Protein AF-A0A8S9JQ83-F1 (afdb_monomer_lite)

Radius of gyration: 19.9 Å; chains: 1; bounding box: 59×35×48 Å

pLDDT: mean 80.7, std 20.59, range [27.75, 98.44]

Organism: Brassica cretica (NCBI:txid69181)

Foldseek 3Di:
DDDDDPDPPDDDWDKDADPVRKIWTDDPVLVDDPDPVSNVVCCVPPIDTDPHLLRVLVCLVVPDQEAEQDDDDPCGQLLNVLVSCVVSVHHYDDDHSVVSNQCLQPVSVCVVCVVVVHDDDDADDDDDPDDDPDPVVCVVVVPGNDDGDDDDDD

InterPro domains:
  IPR011127 D-alanine--D-alanine ligase, N-terminal domain [PF01820] (14-94)
  IPR016185 Pre-ATP-grasp domain superfamily [SSF52440] (8-104)

Secondary structure (DSSP, 8-state):
-------TT----EEEE-TT--EEEE-HHHH--SSHHHHHHHHHHH-EEESSHHHHHHHHHHH-S-B-----STTTTTSHHHHHHHHTT--BSS--HHHHHHHHSHHHHHHHHHHTT-----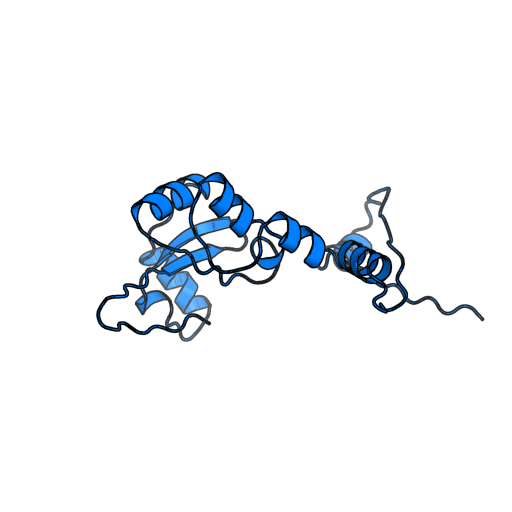------SS--S-HHHHHHHSS-S---------

Structure (mmCIF, N/CA/C/O backbone):
data_AF-A0A8S9JQ83-F1
#
_entry.id   AF-A0A8S9JQ83-F1
#
loop_
_atom_site.group_PDB
_atom_site.id
_atom_site.type_symbol
_atom_site.label_atom_id
_atom_site.label_alt_id
_atom_site.label_comp_id
_atom_site.label_asym_id
_atom_site.label_entity_id
_atom_site.label_seq_id
_atom_site.pdbx_PDB_ins_code
_atom_site.Cartn_x
_atom_site.Cartn_y
_atom_site.Cartn_z
_atom_site.occupancy
_atom_site.B_iso_or_equiv
_atom_site.auth_seq_id
_atom_site.auth_comp_id
_atom_site.auth_asym_id
_atom_site.auth_atom_id
_atom_site.pdbx_PDB_model_num
ATOM 1 N N . MET A 1 1 ? -7.648 9.219 -3.084 1.00 27.75 1 MET A N 1
ATOM 2 C CA . MET A 1 1 ? -9.028 9.763 -3.077 1.00 27.75 1 MET A CA 1
ATOM 3 C C . MET A 1 1 ? -9.977 8.596 -2.838 1.00 27.75 1 MET A C 1
ATOM 5 O O . MET A 1 1 ? -10.047 7.731 -3.697 1.00 27.75 1 MET A O 1
ATOM 9 N N . VAL A 1 2 ? -10.627 8.517 -1.672 1.00 30.83 2 VAL A N 1
ATOM 10 C CA . VAL A 1 2 ? -11.585 7.442 -1.341 1.00 30.83 2 VAL A CA 1
ATOM 11 C C . VAL A 1 2 ? -12.998 7.985 -1.567 1.00 30.83 2 VAL A C 1
ATOM 13 O O . VAL A 1 2 ? -13.371 8.997 -0.976 1.00 30.83 2 VAL A O 1
ATOM 16 N N . LEU A 1 3 ? -13.757 7.370 -2.475 1.00 30.72 3 LEU A N 1
ATOM 17 C CA . LEU A 1 3 ? -15.160 7.706 -2.734 1.00 30.72 3 LEU A CA 1
ATOM 18 C C . LEU A 1 3 ? -16.037 6.998 -1.695 1.00 30.72 3 LEU A C 1
ATOM 20 O O . LEU A 1 3 ? -16.084 5.772 -1.659 1.00 30.72 3 LEU A O 1
ATOM 24 N N . PHE A 1 4 ? -16.744 7.764 -0.863 1.00 42.00 4 PHE A N 1
ATOM 25 C CA . PHE A 1 4 ? -17.732 7.227 0.070 1.00 42.00 4 PHE A CA 1
ATOM 26 C C . PHE A 1 4 ? -19.111 7.198 -0.587 1.00 42.00 4 PHE A C 1
ATOM 28 O O . PHE A 1 4 ? -19.692 8.244 -0.875 1.00 42.00 4 PHE A O 1
ATOM 35 N N . HIS A 1 5 ? -19.665 6.003 -0.774 1.00 44.56 5 HIS A N 1
ATOM 36 C CA . HIS A 1 5 ? -21.094 5.820 -0.993 1.00 44.56 5 HIS A CA 1
ATOM 37 C C . HIS A 1 5 ? -21.599 4.741 -0.035 1.00 44.56 5 HIS A C 1
ATOM 39 O O . HIS A 1 5 ? -21.304 3.563 -0.206 1.00 44.56 5 HIS A O 1
ATOM 45 N N . GLN A 1 6 ? -22.357 5.154 0.982 1.00 49.84 6 GLN A N 1
ATOM 46 C CA . GLN A 1 6 ? -23.189 4.260 1.788 1.00 49.84 6 GLN A CA 1
ATOM 47 C C . GLN A 1 6 ? -24.433 3.925 0.951 1.00 49.84 6 GLN A C 1
ATOM 49 O O . GLN A 1 6 ? -25.499 4.511 1.124 1.00 49.84 6 GLN A O 1
ATOM 54 N N . GLY A 1 7 ? -24.252 3.068 -0.053 1.00 51.66 7 GLY A N 1
ATOM 55 C CA . GLY A 1 7 ? -25.352 2.457 -0.793 1.00 51.66 7 GLY A CA 1
ATOM 56 C C . GLY A 1 7 ? -25.883 1.253 -0.022 1.00 51.66 7 GLY A C 1
ATOM 57 O O . GLY A 1 7 ? -25.137 0.625 0.729 1.00 51.66 7 GLY A O 1
ATOM 58 N N . ASN A 1 8 ? -27.164 0.918 -0.201 1.00 61.06 8 ASN A N 1
ATOM 59 C CA . ASN A 1 8 ? -27.776 -0.256 0.429 1.00 61.06 8 ASN A CA 1
ATOM 60 C C . ASN A 1 8 ? -26.911 -1.511 0.190 1.00 61.06 8 ASN A C 1
ATOM 62 O O . ASN A 1 8 ? -26.860 -2.015 -0.930 1.00 61.06 8 ASN A O 1
ATOM 66 N N . GLY A 1 9 ? -26.245 -1.998 1.244 1.00 76.56 9 GLY A N 1
ATOM 67 C CA . GLY A 1 9 ? -25.466 -3.241 1.239 1.00 76.56 9 GLY A CA 1
ATOM 68 C C . GLY A 1 9 ? -23.937 -3.110 1.220 1.00 76.56 9 GLY A C 1
ATOM 69 O O . GLY A 1 9 ? -23.284 -4.146 1.236 1.00 76.56 9 GLY A O 1
ATOM 70 N N . ILE A 1 10 ? -23.350 -1.903 1.207 1.00 81.06 10 ILE A N 1
ATOM 71 C CA . ILE A 1 10 ? -21.883 -1.726 1.243 1.00 81.06 10 ILE A CA 1
ATOM 72 C C . ILE A 1 10 ? -21.478 -0.823 2.412 1.00 81.06 10 ILE A C 1
ATOM 74 O O . ILE A 1 10 ? -21.834 0.355 2.455 1.00 81.06 10 ILE A O 1
ATOM 78 N N . SER A 1 11 ? -20.685 -1.367 3.337 1.00 86.31 11 SER A N 1
ATOM 79 C CA . SER A 1 11 ? -20.016 -0.613 4.400 1.00 86.31 11 SER A CA 1
ATOM 80 C C . SER A 1 11 ? -18.560 -0.339 4.031 1.00 86.31 11 SER A C 1
ATOM 82 O O . SER A 1 11 ? -17.840 -1.252 3.637 1.00 86.31 11 SER A O 1
ATOM 84 N N . VAL A 1 12 ? -18.111 0.906 4.200 1.00 87.00 12 VAL A N 1
ATOM 85 C CA . VAL A 1 12 ? -16.713 1.299 3.968 1.00 87.00 12 VAL A CA 1
ATOM 86 C C . VAL A 1 12 ? -16.046 1.607 5.305 1.00 87.00 12 VAL A C 1
ATOM 88 O O . VAL A 1 12 ? -16.425 2.569 5.975 1.00 87.00 12 VAL A O 1
ATOM 91 N N . SER A 1 13 ? -15.032 0.818 5.652 1.00 90.88 13 SER A N 1
ATOM 92 C CA . SER A 1 13 ? -14.113 1.070 6.768 1.00 90.88 13 SER A CA 1
ATOM 93 C C . SER A 1 13 ? -12.820 1.679 6.232 1.00 90.88 13 SER A C 1
ATOM 95 O O . SER A 1 13 ? -12.371 1.318 5.144 1.00 90.88 13 SER A O 1
ATOM 97 N N . CYS A 1 14 ? -12.231 2.629 6.960 1.00 92.44 14 CYS A N 1
ATOM 98 C CA . CYS A 1 14 ? -11.008 3.304 6.532 1.00 92.44 14 CYS A CA 1
ATOM 99 C C . CYS A 1 14 ? -9.834 2.921 7.423 1.00 92.44 14 CYS A C 1
ATOM 101 O O . CYS A 1 14 ? -9.929 2.935 8.649 1.00 92.44 14 CYS A O 1
ATOM 103 N N . TYR A 1 15 ? -8.710 2.637 6.777 1.00 94.31 15 TYR A N 1
ATOM 104 C CA . TYR A 1 15 ? -7.452 2.323 7.430 1.00 94.31 15 TYR A CA 1
ATOM 105 C C . TYR A 1 15 ? -6.372 3.232 6.857 1.00 94.31 15 TYR A C 1
ATOM 107 O O . TYR A 1 15 ? -6.349 3.499 5.654 1.00 94.31 15 TYR A O 1
ATOM 115 N N . TYR A 1 16 ? -5.508 3.733 7.728 1.00 94.12 16 TYR A N 1
ATOM 116 C CA . TYR A 1 16 ? -4.401 4.611 7.386 1.00 94.12 16 TYR A CA 1
ATOM 117 C C . TYR A 1 16 ? -3.088 3.950 7.786 1.00 94.12 16 TYR A C 1
ATOM 119 O O . TYR A 1 16 ? -2.997 3.351 8.855 1.00 94.12 16 TYR A O 1
ATOM 127 N N . ILE A 1 17 ? -2.092 4.053 6.911 1.00 93.69 17 ILE A N 1
ATOM 128 C CA . ILE A 1 17 ? -0.727 3.601 7.160 1.00 93.69 17 ILE A CA 1
ATOM 129 C C . ILE A 1 17 ? 0.173 4.798 6.895 1.00 93.69 17 ILE A C 1
ATOM 131 O O . ILE A 1 17 ? 0.106 5.392 5.815 1.00 93.69 17 ILE A O 1
ATOM 135 N N . ASP A 1 18 ? 0.956 5.181 7.893 1.00 91.12 18 ASP A N 1
ATOM 136 C CA . ASP A 1 18 ? 1.853 6.326 7.797 1.00 91.12 18 ASP A CA 1
ATOM 137 C C . ASP A 1 18 ? 3.194 5.954 7.116 1.00 91.12 18 ASP A C 1
ATOM 139 O O . ASP A 1 18 ? 3.446 4.782 6.812 1.00 91.12 18 ASP A O 1
ATOM 143 N N . PRO A 1 19 ? 4.079 6.931 6.840 1.00 89.31 19 PRO A N 1
ATOM 144 C CA . PRO A 1 19 ? 5.381 6.662 6.224 1.00 89.31 19 PRO A CA 1
ATOM 145 C C . PRO A 1 19 ? 6.327 5.767 7.042 1.00 89.31 19 PRO A C 1
ATOM 147 O O . PRO A 1 19 ? 7.258 5.202 6.463 1.00 89.31 19 PRO A O 1
ATOM 150 N N . ASP A 1 20 ? 6.101 5.642 8.351 1.00 91.19 20 ASP A N 1
ATOM 151 C CA . ASP A 1 20 ? 6.869 4.798 9.271 1.00 91.19 20 ASP A CA 1
ATOM 152 C C . ASP A 1 20 ? 6.239 3.399 9.437 1.00 91.19 20 ASP A C 1
ATOM 154 O O . ASP A 1 20 ? 6.749 2.572 10.194 1.00 91.19 20 ASP A O 1
ATOM 158 N N . LEU A 1 21 ? 5.185 3.105 8.664 1.00 93.19 21 LEU A N 1
ATOM 159 C CA . LE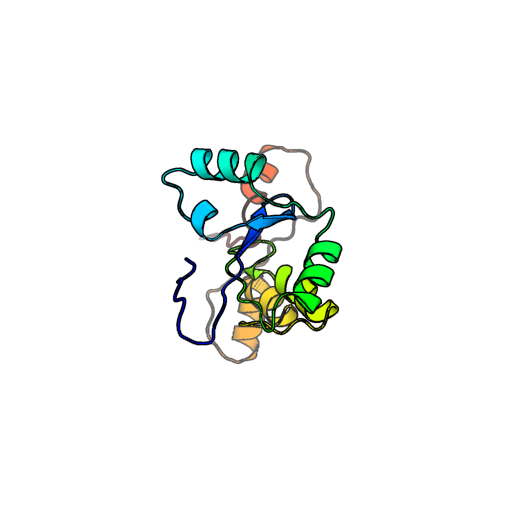U A 1 21 ? 4.415 1.860 8.653 1.00 93.19 21 LEU A CA 1
ATOM 160 C C . LEU A 1 21 ? 3.591 1.607 9.923 1.00 93.19 21 LEU A C 1
ATOM 162 O O . LEU A 1 21 ? 3.196 0.467 10.186 1.00 93.19 21 LEU A O 1
ATOM 166 N N . ASN A 1 22 ? 3.270 2.657 10.679 1.00 94.06 22 ASN A N 1
ATOM 167 C CA . ASN A 1 22 ? 2.271 2.557 11.736 1.00 94.06 22 ASN A CA 1
ATOM 168 C C . ASN A 1 22 ? 0.875 2.522 11.109 1.00 94.06 22 ASN A C 1
ATOM 170 O O . ASN A 1 22 ? 0.569 3.286 10.190 1.00 94.06 22 ASN A O 1
ATOM 174 N N . ALA A 1 23 ? 0.027 1.628 11.612 1.00 94.62 23 ALA A N 1
ATOM 175 C CA . ALA A 1 23 ? -1.303 1.377 11.076 1.00 94.62 23 ALA A CA 1
ATOM 176 C C . ALA A 1 23 ? -2.400 1.844 12.032 1.00 94.62 23 ALA A C 1
ATOM 178 O O . ALA A 1 23 ? -2.315 1.646 13.245 1.00 94.62 23 ALA A O 1
ATOM 179 N N . TYR A 1 24 ? -3.472 2.392 11.465 1.00 94.31 24 TYR A N 1
ATOM 180 C CA . TYR A 1 24 ? -4.582 2.970 12.210 1.00 94.31 24 TYR A CA 1
ATOM 181 C C . TYR A 1 24 ? -5.919 2.649 11.548 1.00 94.31 24 TYR A C 1
ATOM 183 O O . TYR A 1 24 ? -6.062 2.791 10.335 1.00 94.31 24 TYR A O 1
ATOM 191 N N . ALA A 1 25 ? -6.929 2.289 12.336 1.00 92.69 25 ALA A N 1
ATOM 192 C CA . ALA A 1 25 ? -8.317 2.352 11.901 1.00 92.69 25 ALA A CA 1
ATOM 193 C C . ALA A 1 25 ? -8.842 3.770 12.145 1.00 92.69 25 ALA A C 1
ATOM 195 O O . ALA A 1 25 ? -8.713 4.320 13.244 1.00 92.69 25 ALA A O 1
ATOM 196 N N . ILE A 1 26 ? -9.431 4.362 11.107 1.00 90.19 26 ILE A N 1
ATOM 197 C CA . ILE A 1 26 ? -9.986 5.713 11.144 1.00 90.19 26 ILE A CA 1
ATOM 198 C C . ILE A 1 26 ? -11.445 5.704 10.684 1.00 90.19 26 ILE A C 1
ATOM 200 O O . ILE A 1 26 ? -11.856 4.975 9.782 1.00 90.19 26 ILE A O 1
ATOM 204 N N . SER A 1 27 ? -12.253 6.550 11.302 1.00 83.94 27 SER A N 1
ATOM 205 C CA . SER A 1 27 ? -13.615 6.833 10.864 1.00 83.94 27 SER A CA 1
ATOM 206 C C . SER A 1 27 ? -13.622 7.669 9.582 1.00 83.94 27 SER A C 1
ATOM 208 O O . SER A 1 27 ? -12.708 8.450 9.309 1.00 83.94 27 SER A O 1
ATOM 210 N N . SER A 1 28 ? -14.714 7.592 8.821 1.00 77.94 28 SER A N 1
ATOM 211 C CA . SER A 1 28 ? -14.931 8.461 7.657 1.00 77.94 28 SER A CA 1
ATOM 212 C C . SER A 1 28 ? -14.868 9.953 8.014 1.00 77.94 28 SER A C 1
ATOM 214 O O . SER A 1 28 ? -14.393 10.755 7.216 1.00 77.94 28 SER A O 1
ATOM 216 N N . ALA A 1 29 ? -15.262 10.335 9.234 1.00 73.81 29 ALA A N 1
ATOM 217 C CA . ALA A 1 29 ? -15.166 11.711 9.722 1.00 73.81 29 ALA A CA 1
ATOM 218 C C . ALA A 1 29 ? -13.713 12.204 9.880 1.00 73.81 29 ALA A C 1
ATOM 220 O O . ALA A 1 29 ? -13.447 13.396 9.718 1.00 73.81 29 ALA A O 1
ATOM 221 N N . GLN A 1 30 ? -12.766 11.306 10.169 1.00 76.19 30 GLN A N 1
ATOM 222 C CA . GLN A 1 30 ? -11.341 11.648 10.261 1.00 76.19 30 GLN A CA 1
ATOM 223 C C . GLN A 1 30 ? -10.699 11.844 8.883 1.00 76.19 30 GLN A C 1
ATOM 225 O O . GLN A 1 30 ? -9.757 12.622 8.766 1.00 76.19 30 GLN A O 1
ATOM 230 N N . VAL A 1 31 ? -11.239 11.208 7.836 1.00 76.12 31 VAL A N 1
ATOM 231 C CA . VAL A 1 31 ? -10.759 11.367 6.450 1.00 76.12 31 VAL A CA 1
ATOM 232 C C . VAL A 1 31 ? -11.024 12.779 5.912 1.00 76.12 31 VAL A C 1
ATOM 234 O O . VAL A 1 31 ? -10.255 13.289 5.099 1.00 76.12 31 VAL A O 1
ATOM 237 N N . TYR A 1 32 ? -12.078 13.449 6.385 1.00 76.19 32 TYR A N 1
ATOM 238 C CA . TYR A 1 32 ? -12.375 14.833 6.018 1.00 76.19 32 TYR A CA 1
ATOM 239 C C . TYR A 1 32 ? -11.620 15.816 6.921 1.00 76.19 32 TYR A C 1
ATOM 241 O O . TYR A 1 32 ? -12.092 16.185 8.000 1.00 76.19 32 TYR A O 1
ATOM 249 N N . SER A 1 33 ? -10.456 16.278 6.463 1.00 77.88 33 SER A N 1
ATOM 250 C CA . SER A 1 33 ? -9.657 17.315 7.129 1.00 77.88 33 SER A CA 1
ATOM 251 C C . SER A 1 33 ? -9.301 18.444 6.167 1.00 77.88 33 SER A C 1
ATOM 253 O O . SER A 1 33 ? -9.050 18.212 4.987 1.00 77.88 33 SER A O 1
ATOM 255 N N . ASN A 1 34 ? -9.309 19.679 6.675 1.00 77.31 34 ASN A N 1
ATOM 256 C CA . ASN A 1 34 ? -9.033 20.873 5.872 1.00 77.31 34 ASN A CA 1
ATOM 257 C C . ASN A 1 34 ? -7.531 21.064 5.639 1.00 77.31 34 ASN A C 1
ATOM 259 O O . ASN A 1 34 ? -7.129 21.598 4.607 1.00 77.31 34 ASN A O 1
ATOM 263 N N . THR A 1 35 ? -6.707 20.629 6.595 1.00 83.56 35 THR A N 1
ATOM 264 C CA . THR A 1 35 ? -5.247 20.694 6.524 1.00 83.56 35 THR A CA 1
ATOM 265 C C . THR A 1 35 ? -4.611 19.370 6.969 1.00 83.56 35 THR A C 1
ATOM 267 O O . THR A 1 35 ? -5.249 18.605 7.697 1.00 83.56 35 THR A O 1
ATOM 270 N N . PRO A 1 36 ? -3.353 19.090 6.575 1.00 82.81 36 PRO A N 1
ATOM 271 C CA . PRO A 1 36 ? -2.604 17.945 7.098 1.00 82.81 36 PRO A CA 1
ATOM 272 C C . PRO A 1 36 ? -2.468 17.965 8.627 1.00 82.81 36 PRO A C 1
ATOM 274 O O . PRO A 1 36 ? -2.698 16.950 9.265 1.00 82.81 36 PRO A O 1
ATOM 277 N N . ALA A 1 37 ? -2.220 19.133 9.229 1.00 84.62 37 ALA A N 1
ATOM 278 C CA . ALA A 1 37 ? -2.109 19.255 10.685 1.00 84.62 37 ALA A CA 1
ATOM 279 C C . ALA A 1 37 ? -3.419 18.893 11.413 1.00 84.62 37 ALA A C 1
ATOM 281 O O . ALA A 1 37 ? -3.388 18.263 12.468 1.00 84.62 37 ALA A O 1
ATOM 282 N N . ASP A 1 38 ? -4.578 19.243 10.839 1.00 83.00 38 ASP A N 1
ATOM 283 C CA . ASP A 1 38 ? -5.875 18.821 11.387 1.00 83.00 38 ASP A CA 1
ATOM 284 C C . ASP A 1 38 ? -6.057 17.301 11.312 1.00 83.00 38 ASP A C 1
ATOM 286 O O . ASP A 1 38 ? -6.717 16.710 12.167 1.00 83.00 38 ASP A O 1
ATOM 290 N N . PHE A 1 39 ? -5.516 16.669 10.267 1.00 85.56 39 PHE A N 1
ATOM 291 C CA . PHE A 1 39 ? -5.540 15.219 10.131 1.00 85.56 39 PHE A CA 1
ATOM 292 C C . PHE A 1 39 ? -4.661 14.561 11.191 1.00 85.56 39 PHE A C 1
ATOM 294 O O . PHE A 1 39 ? -5.159 13.691 11.899 1.00 85.56 39 PHE A O 1
ATOM 301 N N . ASP A 1 40 ? -3.426 15.031 11.365 1.00 84.88 40 ASP A N 1
ATOM 302 C CA . ASP A 1 40 ? -2.491 14.500 12.361 1.00 84.88 40 ASP A CA 1
ATOM 303 C C . ASP A 1 40 ? -3.080 14.597 13.778 1.00 84.88 40 ASP A C 1
ATOM 305 O O . ASP A 1 40 ? -3.147 13.604 14.500 1.00 84.88 40 ASP A O 1
ATOM 309 N N . PHE A 1 41 ? -3.647 15.755 14.140 1.00 83.81 41 PHE A N 1
ATOM 310 C CA . PHE A 1 41 ? -4.306 15.937 15.436 1.00 83.81 41 PHE A CA 1
ATOM 311 C C . PHE A 1 41 ? -5.483 14.968 15.648 1.00 83.81 41 PHE A C 1
ATOM 313 O O . PHE A 1 41 ? -5.663 14.404 16.732 1.00 83.81 41 PHE A O 1
ATOM 320 N N . LYS A 1 42 ? -6.313 14.750 14.620 1.00 83.88 42 LYS A N 1
ATOM 321 C CA . LYS A 1 42 ? -7.423 13.782 14.679 1.00 83.88 42 LYS A CA 1
ATOM 322 C C . LYS A 1 42 ? -6.939 12.335 14.702 1.00 83.88 42 LYS A C 1
ATOM 324 O O . LYS A 1 42 ? -7.635 11.482 15.251 1.00 83.88 42 LYS A O 1
ATOM 329 N N . LEU A 1 43 ? -5.808 12.041 14.072 1.00 85.00 43 LEU A N 1
ATOM 330 C CA . LEU A 1 43 ? -5.213 10.713 14.070 1.00 85.00 43 LEU A CA 1
ATOM 331 C C . LEU A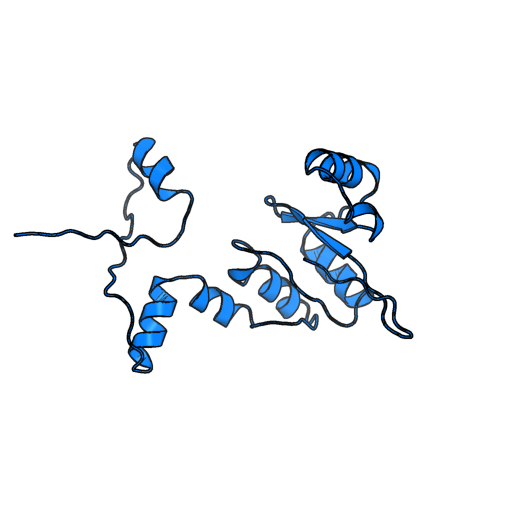 1 43 ? -4.753 10.365 15.490 1.00 85.00 43 LEU A C 1
ATOM 333 O O . LEU A 1 43 ? -5.175 9.348 16.028 1.00 85.00 43 LEU A O 1
ATOM 337 N N . GLU A 1 44 ? -4.007 11.262 16.136 1.00 83.25 44 GLU A N 1
ATOM 338 C CA . GLU A 1 44 ? -3.517 11.077 17.509 1.00 83.25 44 GLU A CA 1
ATOM 339 C C . GLU A 1 44 ? -4.642 10.943 18.543 1.00 83.25 44 GLU A C 1
ATOM 341 O O . GLU A 1 44 ? -4.523 10.187 19.505 1.00 83.25 44 GLU A O 1
ATOM 346 N N . SER A 1 45 ? -5.737 11.687 18.367 1.00 80.69 45 SER A N 1
ATOM 347 C CA . SER A 1 45 ? -6.798 11.779 19.378 1.00 80.69 45 SER A CA 1
ATOM 348 C C . SER A 1 45 ? -7.934 10.771 19.213 1.00 80.69 45 SER A C 1
ATOM 350 O O . SER A 1 45 ? -8.604 10.456 20.197 1.00 80.69 45 SER A O 1
ATOM 352 N N . LEU A 1 46 ? -8.198 10.297 17.992 1.00 83.06 46 LEU A N 1
ATOM 353 C CA . LEU A 1 46 ? -9.41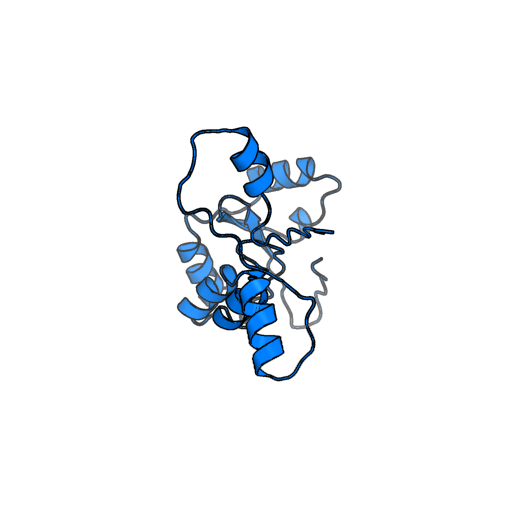9 9.543 17.683 1.00 83.06 46 LEU A CA 1
ATOM 354 C C . LEU A 1 46 ? -9.166 8.217 16.960 1.00 83.06 46 LEU A C 1
ATOM 356 O O . LEU A 1 46 ? -10.105 7.438 16.810 1.00 83.06 46 LEU A O 1
ATOM 360 N N . ALA A 1 47 ? -7.958 7.963 16.452 1.00 85.00 47 ALA A N 1
ATOM 361 C CA . ALA A 1 47 ? -7.692 6.735 15.713 1.00 85.00 47 ALA A CA 1
ATOM 362 C C . ALA A 1 47 ? -7.384 5.563 16.645 1.00 85.00 47 ALA A C 1
ATOM 364 O O . ALA A 1 47 ? -6.769 5.718 17.700 1.00 85.00 47 ALA A O 1
ATOM 365 N N . GLN A 1 48 ? -7.775 4.366 16.219 1.00 90.94 48 GLN A N 1
ATOM 366 C CA . GLN A 1 48 ? -7.344 3.135 16.865 1.00 90.94 48 GLN A CA 1
ATOM 367 C C . GLN A 1 48 ? -6.059 2.662 16.187 1.00 90.94 48 GLN A C 1
ATOM 369 O O . GLN A 1 48 ? -6.093 2.258 15.027 1.00 90.94 48 GLN A O 1
ATOM 374 N N . ALA A 1 49 ? -4.935 2.719 16.897 1.00 93.88 49 ALA A N 1
ATOM 375 C CA . ALA A 1 49 ? -3.659 2.207 16.405 1.00 93.88 49 ALA A CA 1
ATOM 376 C C . ALA A 1 49 ? -3.584 0.676 16.521 1.00 93.88 49 ALA A C 1
ATOM 378 O O . ALA A 1 49 ? -4.109 0.095 17.472 1.00 93.88 49 ALA A O 1
ATOM 379 N N . PHE A 1 50 ? -2.888 0.047 15.577 1.00 95.50 50 PHE A N 1
ATOM 380 C CA . PHE A 1 50 ? -2.468 -1.353 15.647 1.00 95.50 50 PHE A CA 1
ATOM 381 C C . PHE A 1 50 ? -0.999 -1.416 16.074 1.00 95.50 50 PHE A C 1
ATOM 383 O O . PHE A 1 50 ? -0.202 -0.563 15.681 1.00 95.50 50 PHE A O 1
ATOM 390 N N . ALA A 1 51 ? -0.609 -2.424 16.853 1.00 96.06 51 ALA A N 1
ATOM 391 C CA . ALA A 1 51 ? 0.772 -2.582 17.306 1.00 96.06 51 ALA A CA 1
ATOM 392 C C . ALA A 1 51 ? 1.718 -3.033 16.182 1.00 96.06 51 ALA A C 1
ATOM 394 O O . ALA A 1 51 ? 2.934 -2.883 16.300 1.00 96.06 51 ALA A O 1
ATOM 395 N N . SER A 1 52 ? 1.185 -3.608 15.098 1.00 96.94 52 SER A N 1
ATOM 396 C CA . SER A 1 52 ? 1.963 -3.990 13.917 1.00 96.94 52 SER A CA 1
ATOM 397 C C . SER A 1 52 ? 1.103 -4.108 12.656 1.00 96.94 52 SER A C 1
ATOM 399 O O . SER A 1 52 ? -0.120 -4.228 12.725 1.00 96.94 52 SER A O 1
ATOM 401 N N . LEU A 1 53 ? 1.758 -4.166 11.491 1.00 96.19 53 LEU A N 1
ATOM 402 C CA . LEU A 1 53 ? 1.099 -4.500 10.223 1.00 96.19 53 LEU A CA 1
ATOM 403 C C . LEU A 1 53 ? 0.480 -5.909 10.222 1.00 96.19 53 LEU A C 1
ATOM 405 O O . LEU A 1 53 ? -0.538 -6.115 9.570 1.00 96.19 53 LEU A O 1
ATOM 409 N N . SER A 1 54 ? 1.065 -6.862 10.958 1.00 96.38 54 SER A N 1
ATOM 410 C CA . SER A 1 54 ? 0.499 -8.212 11.105 1.00 96.38 54 SER A CA 1
ATOM 411 C C . SER A 1 54 ? -0.829 -8.165 11.854 1.00 96.38 54 SER A C 1
ATOM 413 O O . SER A 1 54 ? -1.800 -8.771 11.423 1.00 96.38 54 SER A O 1
ATOM 415 N N . GLU A 1 55 ? -0.901 -7.381 12.933 1.00 97.44 55 GLU A N 1
ATOM 416 C CA . GLU A 1 55 ? -2.143 -7.205 13.695 1.00 97.44 55 GLU A CA 1
ATOM 417 C C . GLU A 1 55 ? -3.216 -6.489 12.864 1.00 97.44 55 GLU A C 1
ATOM 419 O O . GLU A 1 55 ? -4.382 -6.880 12.889 1.00 97.44 55 GLU A O 1
ATOM 424 N N . LEU A 1 56 ? -2.830 -5.479 12.071 1.00 96.75 56 LEU A N 1
ATOM 425 C CA . LEU A 1 56 ? -3.736 -4.884 11.088 1.00 96.75 56 LEU A CA 1
ATOM 426 C C . LEU A 1 56 ? -4.275 -5.959 10.131 1.00 96.75 56 LEU A C 1
ATOM 428 O O . LEU A 1 56 ? -5.478 -6.009 9.893 1.00 96.75 56 LEU A O 1
ATOM 432 N N . ALA A 1 57 ? -3.410 -6.807 9.571 1.00 96.69 57 ALA A N 1
ATOM 433 C CA . ALA A 1 57 ? -3.829 -7.844 8.633 1.00 96.69 57 ALA A CA 1
ATOM 434 C C . ALA A 1 57 ? -4.782 -8.859 9.289 1.00 96.69 57 ALA A C 1
ATOM 436 O O . ALA A 1 57 ? -5.842 -9.144 8.736 1.00 96.69 57 ALA A O 1
ATOM 437 N N . GLU A 1 58 ? -4.470 -9.332 10.497 1.00 97.12 58 GLU A N 1
ATOM 438 C CA . GLU A 1 58 ? -5.350 -10.200 11.291 1.00 97.12 58 GLU A CA 1
ATOM 439 C C . GLU A 1 58 ? -6.720 -9.557 11.541 1.00 97.12 58 GLU A C 1
ATOM 441 O O . GLU A 1 58 ? -7.758 -10.205 11.379 1.00 97.12 58 GLU A O 1
ATOM 446 N N . HIS A 1 59 ? -6.745 -8.264 11.871 1.00 95.88 59 HIS A N 1
ATOM 447 C CA . HIS A 1 59 ? -7.987 -7.514 11.999 1.00 95.88 59 HIS A CA 1
ATOM 448 C C . HIS A 1 59 ? -8.770 -7.493 10.679 1.00 95.88 59 HIS A C 1
ATOM 450 O O . HIS A 1 59 ? -9.958 -7.823 10.675 1.00 95.88 59 HIS A O 1
ATOM 456 N N . LEU A 1 60 ? -8.116 -7.161 9.560 1.00 95.75 60 LEU A N 1
ATOM 457 C CA . LEU A 1 60 ? -8.744 -7.076 8.238 1.00 95.75 60 LEU A CA 1
ATOM 458 C C . LEU A 1 60 ? -9.378 -8.403 7.804 1.00 95.75 60 LEU A C 1
ATOM 460 O O . LEU A 1 60 ? -10.499 -8.377 7.303 1.00 95.75 60 LEU A O 1
ATOM 464 N N . VAL A 1 61 ? -8.738 -9.548 8.074 1.00 96.44 61 VAL A N 1
ATOM 465 C CA . VAL A 1 61 ? -9.305 -10.886 7.793 1.00 96.44 61 VAL A CA 1
ATOM 466 C C . VAL A 1 61 ? -10.697 -11.060 8.411 1.00 96.44 61 VAL A C 1
ATOM 468 O O . VAL A 1 61 ? -11.559 -11.713 7.830 1.00 96.44 61 VAL A O 1
ATOM 471 N N . SER A 1 62 ? -10.922 -10.485 9.594 1.00 94.31 62 SER A N 1
ATOM 472 C CA . SER A 1 62 ? -12.200 -10.587 10.310 1.00 94.31 62 SER A CA 1
ATOM 473 C C . SER A 1 62 ? -13.174 -9.438 10.036 1.00 94.31 62 SER A C 1
ATOM 475 O O . SER A 1 62 ? -14.363 -9.565 10.330 1.00 94.31 62 SER A O 1
ATOM 477 N N . ALA A 1 63 ? -12.679 -8.310 9.521 1.00 93.50 63 ALA A N 1
ATOM 478 C CA . ALA A 1 63 ? -13.408 -7.045 9.493 1.00 93.50 63 ALA A CA 1
ATOM 479 C C . ALA A 1 63 ? -13.888 -6.628 8.098 1.00 93.50 63 ALA A C 1
ATOM 481 O O . ALA A 1 63 ? -14.797 -5.800 8.008 1.00 93.50 63 ALA A O 1
ATOM 482 N N . VAL A 1 64 ? -13.281 -7.145 7.023 1.00 93.81 64 VAL A N 1
ATOM 483 C CA . VAL A 1 64 ? -13.605 -6.746 5.647 1.00 93.81 64 VAL A CA 1
ATOM 484 C C . VAL A 1 64 ? -13.639 -7.933 4.687 1.00 93.81 64 VAL A C 1
ATOM 486 O O . VAL A 1 64 ? -12.870 -8.879 4.818 1.00 93.81 64 VAL A O 1
ATOM 489 N N . ASP A 1 65 ? -14.496 -7.842 3.670 1.00 95.62 65 ASP A N 1
ATOM 490 C CA . ASP A 1 65 ? -14.561 -8.840 2.593 1.00 95.62 65 ASP A CA 1
ATOM 491 C C . ASP A 1 65 ? -13.506 -8.596 1.501 1.00 95.62 65 ASP A C 1
ATOM 493 O O . ASP A 1 65 ? -13.057 -9.524 0.829 1.00 95.62 65 ASP A O 1
ATOM 497 N N . ILE A 1 66 ? -13.137 -7.330 1.283 1.00 96.44 66 ILE A N 1
ATOM 498 C CA . ILE A 1 66 ? -12.171 -6.914 0.265 1.00 96.44 66 ILE A CA 1
ATOM 499 C C . ILE A 1 66 ? -11.504 -5.593 0.652 1.00 96.44 66 ILE A C 1
ATOM 501 O O . ILE A 1 66 ? -12.148 -4.679 1.172 1.00 96.44 66 ILE A O 1
ATOM 505 N N . VAL A 1 67 ? -10.213 -5.471 0.351 1.00 96.69 67 VAL A N 1
ATOM 506 C CA . VAL A 1 67 ? -9.430 -4.246 0.548 1.00 96.69 67 VAL A CA 1
ATOM 507 C C . VAL A 1 67 ? -9.245 -3.506 -0.777 1.00 96.69 67 VAL A C 1
ATOM 509 O O . VAL A 1 67 ? -8.991 -4.103 -1.820 1.00 96.69 67 VAL A O 1
ATOM 512 N N . PHE A 1 68 ? -9.326 -2.177 -0.739 1.00 96.69 68 PHE A N 1
ATOM 513 C CA . PHE A 1 68 ? -8.954 -1.314 -1.860 1.00 96.69 68 PHE A CA 1
ATOM 514 C C . PHE A 1 68 ? -7.723 -0.487 -1.454 1.00 96.69 68 PHE A C 1
ATOM 516 O O . PHE A 1 68 ? -7.880 0.546 -0.800 1.00 96.69 68 PHE A O 1
ATOM 523 N N . PRO A 1 69 ? -6.495 -0.911 -1.804 1.00 95.06 69 PRO A N 1
ATOM 524 C CA . PRO A 1 69 ? -5.288 -0.154 -1.492 1.00 95.06 69 PRO A CA 1
ATOM 525 C C . PRO A 1 69 ? -5.251 1.168 -2.269 1.00 95.06 69 PRO A C 1
ATOM 527 O O . PRO A 1 69 ? -5.387 1.189 -3.492 1.00 95.06 69 PRO A O 1
ATOM 530 N N . VAL A 1 70 ? -5.053 2.284 -1.563 1.00 92.94 70 VAL A N 1
ATOM 531 C CA . VAL A 1 70 ? -4.928 3.630 -2.159 1.00 92.94 70 VAL A CA 1
ATOM 532 C C . VAL A 1 70 ? -3.694 4.336 -1.589 1.00 92.94 70 VAL A C 1
ATOM 534 O O . VAL A 1 70 ? -3.778 5.432 -1.038 1.00 92.94 70 VAL A O 1
ATOM 537 N N . ILE A 1 71 ? -2.546 3.666 -1.683 1.00 90.38 71 ILE A N 1
ATOM 538 C CA . ILE A 1 71 ? -1.245 4.150 -1.209 1.00 90.38 71 ILE A CA 1
ATOM 539 C C . ILE A 1 71 ? -0.343 4.327 -2.433 1.00 90.38 71 ILE A C 1
ATOM 541 O O . ILE A 1 71 ? -0.192 3.401 -3.224 1.00 90.38 71 ILE A O 1
ATOM 545 N N . HIS A 1 72 ? 0.241 5.513 -2.593 1.00 85.88 72 HIS A N 1
ATOM 546 C CA . HIS A 1 72 ? 1.180 5.811 -3.677 1.00 85.88 72 HIS A CA 1
ATOM 547 C C . HIS A 1 72 ? 2.626 5.591 -3.231 1.00 85.88 72 HIS A C 1
ATOM 549 O O . HIS A 1 72 ? 2.961 5.818 -2.068 1.00 85.88 72 HIS A O 1
ATOM 555 N N . GLY A 1 73 ? 3.512 5.243 -4.165 1.00 86.00 73 GLY A N 1
ATOM 556 C CA . GLY A 1 73 ? 4.933 5.102 -3.877 1.00 86.00 73 GLY A CA 1
ATOM 557 C C . GLY A 1 73 ? 5.263 3.875 -3.025 1.00 86.00 73 GLY A C 1
ATOM 558 O O . GLY A 1 73 ? 4.729 2.788 -3.238 1.00 86.00 73 GLY A O 1
ATOM 559 N N . ARG A 1 74 ? 6.196 4.048 -2.082 1.00 88.06 74 ARG A N 1
ATOM 560 C CA . ARG A 1 74 ? 6.726 2.957 -1.254 1.00 88.06 74 ARG A CA 1
ATOM 561 C C . ARG A 1 74 ? 5.626 2.323 -0.405 1.00 88.06 74 ARG A C 1
ATOM 563 O O . ARG A 1 74 ? 4.730 3.020 0.057 1.00 88.06 74 ARG A O 1
ATOM 570 N N . PHE A 1 75 ? 5.722 1.016 -0.199 1.00 93.69 75 PHE A N 1
ATOM 571 C CA . PHE A 1 75 ? 4.728 0.155 0.438 1.00 93.69 75 PHE A CA 1
ATOM 572 C C . PHE A 1 75 ? 3.377 0.056 -0.298 1.00 93.69 75 PHE A C 1
ATOM 574 O O . PHE A 1 75 ? 2.641 -0.894 -0.067 1.00 93.69 75 PHE A O 1
ATOM 581 N N . GLY A 1 76 ? 3.032 0.986 -1.193 1.00 92.62 76 GLY A N 1
ATOM 582 C CA . GLY A 1 76 ? 1.787 0.963 -1.962 1.00 92.62 76 GLY A CA 1
ATOM 583 C C . GLY A 1 76 ? 1.948 0.399 -3.371 1.00 92.62 76 GLY A C 1
ATOM 584 O O . GLY A 1 76 ? 1.396 -0.640 -3.707 1.00 92.62 76 GLY A O 1
ATOM 585 N N . GLU A 1 77 ? 2.697 1.094 -4.219 1.00 92.38 77 GLU A N 1
ATOM 586 C CA . GLU A 1 77 ? 2.892 0.731 -5.630 1.00 92.38 77 GLU A CA 1
ATOM 587 C C . GLU A 1 77 ? 4.061 -0.248 -5.822 1.00 92.38 77 GLU A C 1
ATOM 589 O O . GLU A 1 77 ? 4.159 -0.889 -6.865 1.00 92.38 77 GLU A O 1
ATOM 594 N N . ASP A 1 78 ? 4.921 -0.394 -4.811 1.00 94.31 78 ASP A N 1
ATOM 595 C CA . ASP A 1 78 ? 6.083 -1.289 -4.816 1.00 94.31 78 ASP A CA 1
ATOM 596 C C . ASP A 1 78 ? 5.772 -2.732 -4.388 1.00 94.31 78 ASP A C 1
ATOM 598 O O . ASP A 1 78 ? 6.692 -3.539 -4.292 1.00 94.31 78 ASP A O 1
ATOM 602 N N . GLY A 1 79 ? 4.503 -3.066 -4.134 1.00 96.38 79 GLY A N 1
ATOM 603 C CA . GLY A 1 79 ? 4.064 -4.416 -3.775 1.00 96.38 79 GLY A CA 1
ATOM 604 C C . GLY A 1 79 ? 3.987 -4.704 -2.272 1.00 96.38 79 GLY A C 1
ATOM 605 O O . GLY A 1 79 ? 3.563 -5.800 -1.910 1.00 96.38 79 GLY A O 1
ATOM 606 N N . GLY A 1 80 ? 4.388 -3.775 -1.394 1.00 96.81 80 GLY A N 1
ATOM 607 C CA . GLY A 1 80 ? 4.447 -4.024 0.054 1.00 96.81 80 GLY A CA 1
ATOM 608 C C . GLY A 1 80 ? 3.092 -4.351 0.696 1.00 96.81 80 GLY A C 1
ATOM 609 O O . GLY A 1 80 ? 2.955 -5.363 1.385 1.00 96.81 80 GLY A O 1
ATOM 610 N N . VAL A 1 81 ? 2.069 -3.530 0.452 1.00 96.81 81 VAL A N 1
ATOM 611 C CA . VAL A 1 81 ? 0.717 -3.739 0.988 1.00 96.81 81 VAL A CA 1
ATOM 612 C C . VAL A 1 81 ? 0.058 -4.960 0.353 1.00 96.81 81 VAL A C 1
ATOM 614 O O . VAL A 1 81 ? -0.640 -5.703 1.033 1.00 96.81 81 VAL A O 1
ATOM 617 N N . GLN A 1 82 ? 0.323 -5.221 -0.926 1.00 98.25 82 GLN A N 1
ATOM 618 C CA . GLN A 1 82 ? -0.161 -6.401 -1.637 1.00 98.25 82 GLN A CA 1
ATOM 619 C C . GLN A 1 82 ? 0.401 -7.673 -1.003 1.00 98.25 82 GLN A C 1
ATOM 621 O O . GLN A 1 82 ? -0.358 -8.584 -0.714 1.00 98.25 82 GLN A O 1
ATOM 626 N N . GLU A 1 83 ? 1.702 -7.719 -0.708 1.00 98.25 83 GLU A N 1
ATOM 627 C CA . GLU A 1 83 ? 2.343 -8.872 -0.065 1.00 98.25 83 GLU A CA 1
ATOM 628 C C . GLU A 1 83 ? 1.789 -9.130 1.345 1.00 98.25 83 GLU A C 1
ATOM 630 O O . GLU A 1 83 ? 1.558 -10.279 1.737 1.00 98.25 83 GLU A O 1
ATOM 635 N N . LEU A 1 84 ? 1.507 -8.064 2.102 1.00 97.75 84 LEU A N 1
ATOM 636 C CA . LEU A 1 84 ? 0.839 -8.176 3.400 1.00 97.75 84 LEU A CA 1
ATOM 637 C C . LEU A 1 84 ? -0.549 -8.823 3.260 1.00 97.75 84 LEU A C 1
ATOM 639 O O . LEU A 1 84 ? -0.885 -9.727 4.022 1.00 97.75 84 LEU A O 1
ATOM 643 N N . LEU A 1 85 ? -1.338 -8.388 2.276 1.00 98.12 85 LEU A N 1
ATOM 644 C CA . LEU A 1 85 ? -2.688 -8.902 2.029 1.00 98.12 85 LEU A CA 1
ATOM 645 C C . LEU A 1 85 ? -2.662 -10.346 1.499 1.00 98.12 85 LEU A C 1
ATOM 647 O O . LEU A 1 85 ? -3.394 -11.198 1.999 1.00 98.12 85 LEU A O 1
ATOM 651 N N . GLU A 1 86 ? -1.774 -10.646 0.549 1.00 98.44 86 GLU A N 1
ATOM 652 C CA . GLU A 1 86 ? -1.574 -11.979 -0.035 1.00 98.44 86 GLU A CA 1
ATOM 653 C C . GLU A 1 86 ? -1.161 -13.008 1.023 1.00 98.44 86 GLU A C 1
ATOM 655 O O . GLU A 1 86 ? -1.738 -14.093 1.083 1.00 98.44 86 GLU A O 1
ATOM 660 N N . SER A 1 87 ? -0.211 -12.661 1.900 1.00 98.00 87 SER A N 1
ATOM 661 C CA . SER A 1 87 ? 0.270 -13.565 2.959 1.00 98.00 87 SER A CA 1
ATOM 662 C C . SER A 1 87 ? -0.804 -13.935 3.987 1.00 98.00 87 SER A C 1
ATOM 664 O O . SER A 1 87 ? -0.710 -14.991 4.613 1.00 98.00 87 SER A O 1
ATOM 666 N N . HIS A 1 88 ? -1.850 -13.114 4.114 1.00 97.56 88 HIS A N 1
ATOM 667 C CA . HIS A 1 88 ? -2.996 -13.350 4.994 1.00 97.56 88 HIS A CA 1
ATOM 668 C C . HIS A 1 88 ? -4.250 -13.814 4.237 1.00 97.56 88 HIS A C 1
ATOM 670 O O . HIS A 1 88 ? -5.302 -13.984 4.849 1.00 97.56 88 HIS A O 1
ATOM 676 N N . ASN A 1 89 ? -4.150 -14.069 2.926 1.00 97.44 89 ASN A N 1
ATOM 677 C CA . ASN A 1 89 ? -5.270 -14.439 2.053 1.00 97.44 89 ASN A CA 1
ATOM 678 C C . ASN A 1 89 ? -6.429 -13.422 2.069 1.00 97.44 89 ASN A C 1
ATOM 680 O O . ASN A 1 89 ? -7.594 -13.804 1.954 1.00 97.44 89 ASN A O 1
ATOM 684 N N . ILE A 1 90 ? -6.120 -12.132 2.212 1.00 97.25 90 ILE A N 1
ATOM 685 C CA . ILE A 1 90 ? -7.113 -11.056 2.203 1.00 97.25 90 ILE A CA 1
ATOM 686 C C . ILE A 1 90 ? -7.383 -10.657 0.746 1.00 97.25 90 ILE A C 1
ATOM 688 O O . ILE A 1 90 ? -6.451 -10.230 0.060 1.00 97.25 90 ILE A O 1
ATOM 692 N N . PRO A 1 91 ? -8.628 -10.753 0.244 1.00 97.62 91 PRO A N 1
ATOM 693 C CA . PRO A 1 91 ? -8.954 -10.293 -1.100 1.00 97.62 91 PRO A CA 1
ATOM 694 C C . PRO A 1 91 ? -8.710 -8.789 -1.245 1.00 97.62 91 PRO A C 1
ATOM 696 O O . PRO A 1 91 ? -9.072 -8.003 -0.367 1.00 97.62 91 PRO A O 1
ATOM 699 N N . PHE A 1 92 ? -8.143 -8.361 -2.373 1.00 97.62 92 PHE A N 1
ATOM 700 C CA . PHE A 1 92 ? -7.935 -6.941 -2.640 1.00 97.62 92 PHE A CA 1
ATOM 701 C C . PHE A 1 92 ? -8.056 -6.579 -4.117 1.00 97.62 92 PHE A C 1
ATOM 703 O O . PHE A 1 92 ? -7.942 -7.420 -5.008 1.00 97.62 92 PHE A O 1
ATOM 710 N N . VAL A 1 93 ? -8.309 -5.297 -4.369 1.00 97.38 93 VAL A N 1
ATOM 711 C CA . VAL A 1 93 ? -8.363 -4.721 -5.713 1.00 97.38 93 VAL A CA 1
ATOM 712 C C . VAL A 1 93 ? -6.969 -4.271 -6.137 1.00 97.38 93 VAL A C 1
ATOM 714 O O . VAL A 1 93 ? -6.330 -3.492 -5.434 1.00 97.38 93 VAL A O 1
ATOM 717 N N . GLY A 1 94 ? -6.529 -4.690 -7.322 1.00 95.19 94 GLY A N 1
ATOM 718 C CA . GLY A 1 94 ? -5.286 -4.221 -7.932 1.00 95.19 94 GLY A CA 1
ATOM 719 C C . GLY A 1 94 ? -4.431 -5.355 -8.480 1.00 95.19 94 GLY A C 1
ATOM 720 O O . GLY A 1 94 ? -4.900 -6.474 -8.674 1.00 95.19 94 GLY A O 1
ATOM 721 N N . THR A 1 95 ? -3.175 -5.030 -8.765 1.00 96.56 95 THR A N 1
ATOM 722 C CA . THR A 1 95 ? -2.164 -5.979 -9.241 1.00 96.56 95 THR A CA 1
ATOM 723 C C . THR A 1 95 ? -1.502 -6.686 -8.054 1.00 96.56 95 THR A C 1
ATOM 725 O O . THR A 1 95 ? -1.407 -6.093 -6.984 1.00 96.56 95 THR A O 1
ATOM 728 N N . GLY A 1 96 ? -1.040 -7.925 -8.238 1.00 97.62 96 GLY A N 1
ATOM 729 C CA . GLY A 1 96 ? -0.297 -8.680 -7.224 1.00 97.62 96 GLY A CA 1
ATOM 730 C C . GLY A 1 96 ? 1.061 -8.070 -6.859 1.00 97.62 96 GLY A C 1
ATOM 731 O O . GLY A 1 96 ? 1.605 -7.217 -7.569 1.00 97.62 96 GLY A O 1
ATOM 732 N N . SER A 1 97 ? 1.622 -8.515 -5.733 1.00 97.75 97 SER A N 1
ATOM 733 C CA . SER A 1 97 ? 2.850 -7.952 -5.155 1.00 97.75 97 SER A CA 1
ATOM 734 C C . SER A 1 97 ? 4.073 -8.097 -6.063 1.00 97.75 97 SER A C 1
ATOM 736 O O . SER A 1 97 ? 4.914 -7.197 -6.140 1.00 97.75 97 SER A O 1
ATOM 738 N N . VAL A 1 98 ? 4.185 -9.218 -6.779 1.00 96.81 98 VAL A N 1
ATOM 739 C CA . VAL A 1 98 ? 5.318 -9.520 -7.665 1.00 96.81 98 VAL A CA 1
ATOM 740 C C . VAL A 1 98 ? 5.317 -8.593 -8.876 1.00 96.81 98 VAL A C 1
ATOM 742 O O . VAL A 1 98 ? 6.354 -8.038 -9.243 1.00 96.81 98 VAL A O 1
ATOM 745 N N . GLU A 1 99 ? 4.158 -8.405 -9.492 1.00 96.19 99 GLU A N 1
ATOM 746 C CA . GLU A 1 99 ? 3.975 -7.543 -10.650 1.00 96.19 99 GLU A CA 1
ATOM 747 C C . GLU A 1 99 ? 4.123 -6.070 -10.267 1.00 96.19 99 GLU A C 1
ATOM 749 O O . GLU A 1 99 ? 4.771 -5.325 -11.001 1.00 96.19 99 GLU A O 1
ATOM 754 N N . CYS A 1 100 ? 3.603 -5.664 -9.102 1.00 95.56 100 CYS A N 1
ATOM 755 C CA . CYS A 1 100 ? 3.846 -4.338 -8.536 1.00 95.56 100 CYS A CA 1
ATOM 756 C C . CYS A 1 100 ? 5.348 -4.069 -8.384 1.00 95.56 100 CYS A C 1
ATOM 758 O O . CYS A 1 100 ? 5.837 -3.085 -8.933 1.00 95.56 100 CYS A O 1
ATOM 760 N N . ARG A 1 101 ? 6.112 -4.980 -7.759 1.00 95.06 101 ARG A N 1
ATOM 761 C CA . ARG A 1 101 ? 7.579 -4.854 -7.641 1.00 95.06 101 ARG A CA 1
ATOM 762 C C . ARG A 1 101 ? 8.268 -4.662 -8.988 1.00 95.06 101 ARG A C 1
ATOM 764 O O . ARG A 1 101 ? 9.104 -3.773 -9.131 1.00 95.06 101 ARG A O 1
ATOM 771 N N . ARG A 1 102 ? 7.917 -5.489 -9.977 1.00 92.81 102 ARG A N 1
ATOM 772 C CA . ARG A 1 102 ? 8.510 -5.425 -11.323 1.00 92.81 102 ARG A CA 1
ATOM 773 C C . ARG A 1 102 ? 8.173 -4.126 -12.045 1.00 92.81 102 ARG A C 1
ATOM 775 O O . ARG A 1 102 ? 9.026 -3.589 -12.737 1.00 92.81 102 ARG A O 1
ATOM 782 N N . ALA A 1 103 ? 6.942 -3.639 -11.908 1.00 92.94 103 ALA A N 1
ATOM 783 C CA . ALA A 1 103 ? 6.497 -2.405 -12.546 1.00 92.94 103 ALA A CA 1
ATOM 784 C C . ALA A 1 103 ? 7.045 -1.148 -11.848 1.00 92.94 103 ALA A C 1
ATOM 786 O O . ALA A 1 103 ? 7.274 -0.132 -12.505 1.00 92.94 103 ALA A O 1
ATOM 787 N N . PHE A 1 104 ? 7.254 -1.214 -10.531 1.00 93.31 104 PHE A N 1
ATOM 788 C CA . PHE A 1 104 ? 7.769 -0.109 -9.728 1.00 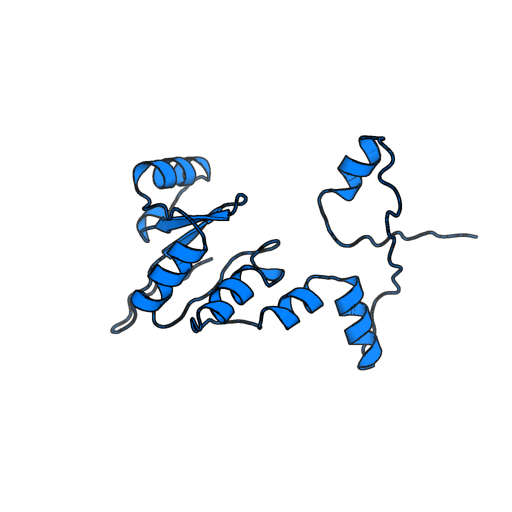93.31 104 PHE A CA 1
ATOM 789 C C . PHE A 1 104 ? 9.249 0.176 -10.013 1.00 93.31 104 PHE A C 1
ATOM 791 O O . PHE A 1 104 ? 9.656 1.339 -10.090 1.00 93.31 104 PHE A O 1
ATOM 798 N N . ASP A 1 105 ? 10.056 -0.868 -10.229 1.00 90.81 105 ASP A N 1
ATOM 799 C CA . ASP A 1 105 ? 11.431 -0.708 -10.698 1.00 90.81 105 ASP A CA 1
ATOM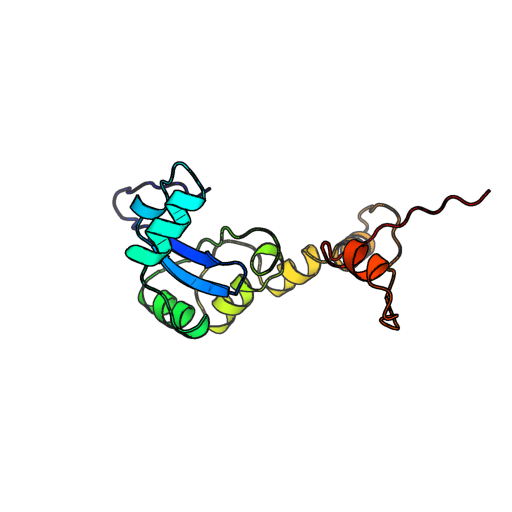 800 C C . ASP A 1 105 ? 11.447 -0.357 -12.194 1.00 90.81 105 ASP A C 1
ATOM 802 O O . ASP A 1 105 ? 11.166 -1.178 -13.066 1.00 90.81 105 ASP A O 1
ATOM 806 N N . LYS A 1 106 ? 11.806 0.891 -12.514 1.00 90.06 106 LYS A N 1
ATOM 807 C CA . LYS A 1 106 ? 11.796 1.381 -13.903 1.00 90.06 106 LYS A CA 1
ATOM 808 C C . LYS A 1 106 ? 12.763 0.631 -14.820 1.00 90.06 106 LYS A C 1
ATOM 810 O O . LYS A 1 106 ? 12.530 0.601 -16.031 1.00 90.06 106 LYS A O 1
ATOM 815 N N . TYR A 1 107 ? 13.863 0.101 -14.287 1.00 89.69 107 TYR A N 1
ATOM 816 C CA . TYR A 1 107 ? 14.829 -0.649 -15.080 1.00 89.69 107 TYR A CA 1
ATOM 817 C C . TYR A 1 107 ? 14.272 -2.032 -15.417 1.00 89.69 107 TYR A C 1
ATOM 819 O O . TYR A 1 107 ? 14.210 -2.380 -16.597 1.00 89.69 107 TYR A O 1
ATOM 827 N N . GLU A 1 108 ? 13.770 -2.759 -14.418 1.00 90.94 108 GLU A N 1
ATOM 828 C CA . GLU A 1 108 ? 13.121 -4.062 -14.615 1.00 90.94 108 GLU A CA 1
ATOM 829 C C . GLU A 1 108 ? 11.884 -3.945 -15.515 1.00 90.94 108 GLU A C 1
ATOM 831 O O . GLU A 1 108 ? 11.750 -4.688 -16.488 1.00 90.94 108 GLU A O 1
ATOM 836 N N . ALA A 1 109 ? 11.026 -2.947 -15.286 1.00 92.88 109 ALA A N 1
ATOM 837 C CA . ALA A 1 109 ? 9.879 -2.666 -16.146 1.00 92.88 109 ALA A CA 1
ATOM 838 C C . ALA A 1 109 ? 10.309 -2.390 -17.595 1.00 92.88 109 ALA A C 1
ATOM 840 O O . ALA A 1 109 ? 9.709 -2.903 -18.543 1.00 92.88 109 ALA A O 1
ATOM 841 N N . SER A 1 110 ? 11.379 -1.611 -17.796 1.00 92.69 110 SER A N 1
ATOM 842 C CA . SER A 1 110 ? 11.912 -1.374 -19.136 1.00 92.69 110 SER A CA 1
ATOM 843 C C . SER A 1 110 ? 12.479 -2.641 -19.774 1.00 92.69 110 SER A C 1
ATOM 845 O O . SER A 1 110 ? 12.416 -2.746 -21.000 1.00 92.69 110 SER A O 1
ATOM 847 N N . LEU A 1 111 ? 13.112 -3.529 -19.010 1.00 91.81 111 LEU A N 1
ATOM 848 C CA . LEU A 1 111 ? 13.650 -4.779 -19.533 1.00 91.81 111 LEU A CA 1
ATOM 849 C C . LEU A 1 111 ? 12.502 -5.691 -19.973 1.00 91.81 111 LEU A C 1
ATOM 851 O O . LEU A 1 111 ? 12.478 -6.111 -21.128 1.00 91.81 111 LEU A O 1
ATOM 855 N N . ALA A 1 112 ? 11.496 -5.863 -19.115 1.00 93.44 112 ALA A N 1
ATOM 856 C CA . ALA A 1 112 ? 10.304 -6.649 -19.407 1.00 93.44 112 ALA A CA 1
ATOM 857 C C . ALA A 1 112 ? 9.566 -6.144 -20.661 1.00 93.44 112 ALA A C 1
ATOM 859 O O . ALA A 1 112 ? 9.166 -6.942 -21.509 1.00 93.44 112 ALA A O 1
ATOM 860 N N . LEU A 1 113 ? 9.429 -4.824 -20.835 1.00 94.88 113 LEU A N 1
ATOM 861 C CA . LEU A 1 113 ? 8.844 -4.243 -22.050 1.00 94.88 113 LEU A CA 1
ATOM 862 C C . LEU A 1 113 ? 9.644 -4.612 -23.310 1.00 94.88 113 LEU A C 1
ATOM 864 O O . LEU A 1 113 ? 9.051 -5.043 -24.300 1.00 94.88 113 LEU A O 1
ATOM 868 N N . LYS A 1 114 ? 10.978 -4.491 -23.269 1.00 93.06 114 LYS A N 1
ATOM 869 C CA . LYS A 1 114 ? 11.855 -4.843 -24.402 1.00 93.06 114 LYS A CA 1
ATOM 870 C C . LYS A 1 114 ? 11.775 -6.328 -24.746 1.00 93.06 114 LYS A C 1
ATOM 872 O O . LYS A 1 114 ? 11.712 -6.664 -25.925 1.00 93.06 114 LYS A O 1
ATOM 877 N N . GLU A 1 115 ? 11.751 -7.202 -23.740 1.00 94.81 115 GLU A N 1
ATOM 878 C CA . GLU A 1 115 ? 11.616 -8.655 -23.922 1.00 94.81 115 GLU A CA 1
ATOM 879 C C . GLU A 1 115 ? 10.322 -9.031 -24.656 1.00 94.81 115 GLU A C 1
ATOM 881 O O . GLU A 1 115 ? 10.315 -9.963 -25.457 1.00 94.81 115 GLU A O 1
ATOM 886 N N . HIS A 1 116 ? 9.249 -8.262 -24.454 1.00 96.12 116 HIS A N 1
ATOM 887 C CA . HIS A 1 116 ? 7.962 -8.450 -25.130 1.00 96.12 116 HIS A CA 1
ATOM 888 C C . HIS A 1 116 ? 7.834 -7.658 -26.445 1.00 96.12 116 HIS A C 1
ATOM 890 O O . HIS A 1 116 ? 6.753 -7.599 -27.031 1.00 96.12 116 HIS A O 1
ATOM 896 N N . GLY A 1 117 ? 8.919 -7.048 -26.932 1.00 96.06 117 GLY A N 1
ATOM 897 C CA . GLY A 1 117 ? 8.947 -6.321 -28.204 1.00 96.06 117 GLY A CA 1
ATOM 898 C C . GLY A 1 117 ? 8.377 -4.900 -28.151 1.00 96.06 117 GLY A C 1
ATOM 899 O O . GLY A 1 117 ? 8.189 -4.284 -29.201 1.00 96.06 117 GLY A O 1
ATOM 900 N N . PHE A 1 118 ? 8.121 -4.352 -26.960 1.00 96.62 118 PHE A N 1
ATOM 901 C CA . PHE A 1 118 ? 7.711 -2.958 -26.807 1.00 96.62 118 PHE A CA 1
ATOM 902 C C . PHE A 1 118 ? 8.922 -2.025 -26.799 1.00 96.62 118 PHE A C 1
ATOM 904 O O . PHE A 1 118 ? 9.972 -2.310 -26.219 1.00 96.62 118 PHE A O 1
ATOM 911 N N . MET A 1 119 ? 8.760 -0.860 -27.425 1.00 92.38 119 MET A N 1
ATOM 912 C CA . MET A 1 119 ? 9.775 0.186 -27.386 1.00 92.38 119 MET A CA 1
ATOM 913 C C . MET A 1 119 ? 9.838 0.815 -25.993 1.00 92.38 119 MET A C 1
ATOM 915 O O . MET A 1 119 ? 8.814 1.194 -25.426 1.00 92.38 119 MET A O 1
ATOM 919 N N . SER A 1 120 ? 11.051 1.003 -25.478 1.00 88.69 120 SER A N 1
ATOM 920 C CA . SER A 1 120 ? 11.299 1.813 -24.288 1.00 88.69 120 SER A CA 1
ATOM 921 C C . SER A 1 120 ? 12.424 2.815 -24.545 1.00 88.69 120 SER A C 1
ATOM 923 O O . SER A 1 120 ? 13.248 2.642 -25.448 1.00 88.69 120 SER A O 1
ATOM 925 N N . VAL A 1 121 ? 12.450 3.894 -23.762 1.00 90.12 121 VAL A N 1
ATOM 926 C CA . VAL A 1 121 ? 13.514 4.902 -23.846 1.00 90.12 121 VAL A CA 1
ATOM 927 C C . VAL A 1 121 ? 14.852 4.243 -23.472 1.00 90.12 121 VAL A C 1
ATOM 929 O O . VAL A 1 121 ? 14.899 3.539 -22.455 1.00 90.12 121 VAL A O 1
ATOM 932 N N . PRO A 1 122 ? 15.939 4.448 -24.246 1.00 87.69 122 PRO A N 1
ATOM 933 C CA . PRO A 1 122 ? 17.266 3.955 -23.889 1.00 87.69 122 PRO A CA 1
ATOM 934 C C . PRO A 1 122 ? 17.637 4.327 -22.450 1.00 87.69 122 PRO A C 1
ATOM 936 O O . PRO A 1 122 ? 17.470 5.471 -22.030 1.00 87.69 122 PRO A O 1
ATOM 939 N N . ASN A 1 123 ? 18.111 3.348 -21.684 1.00 82.44 123 ASN A N 1
ATOM 940 C CA . ASN A 1 123 ? 18.419 3.499 -20.267 1.00 82.44 123 ASN A CA 1
ATOM 941 C C . ASN A 1 123 ? 19.590 2.596 -19.869 1.00 82.44 123 ASN A C 1
ATOM 943 O O . ASN A 1 123 ? 19.835 1.569 -20.505 1.00 82.44 123 ASN A O 1
ATOM 947 N N . TYR A 1 124 ? 20.293 3.008 -18.817 1.00 85.62 124 TYR A N 1
ATOM 948 C CA . TYR A 1 124 ? 21.423 2.301 -18.227 1.00 85.62 124 TYR A CA 1
ATOM 949 C C . TYR A 1 124 ? 21.241 2.280 -16.713 1.00 85.62 124 TYR A C 1
ATOM 951 O O . TYR A 1 124 ? 20.944 3.315 -16.114 1.00 85.62 124 TYR A O 1
ATOM 959 N N . LEU A 1 125 ? 21.433 1.115 -16.097 1.00 84.62 125 LEU A N 1
ATOM 960 C CA . LEU A 1 125 ? 21.394 0.981 -14.647 1.00 84.62 125 LEU A CA 1
ATOM 961 C C . LEU A 1 125 ? 22.729 1.437 -14.048 1.00 84.62 125 LEU A C 1
ATOM 963 O O . LEU A 1 125 ? 23.784 0.900 -14.382 1.00 84.62 125 LEU A O 1
ATOM 967 N N . VAL A 1 126 ? 22.682 2.403 -13.131 1.00 84.25 126 VAL A N 1
ATOM 968 C CA . VAL A 1 126 ? 23.848 2.829 -12.347 1.00 84.25 126 VAL A CA 1
ATOM 969 C C . VAL A 1 126 ? 23.758 2.200 -10.961 1.00 84.25 126 VAL A C 1
ATOM 971 O O . VAL A 1 126 ? 22.861 2.531 -10.188 1.00 84.25 126 VAL A O 1
ATOM 974 N N . GLN A 1 127 ? 24.691 1.304 -10.637 1.00 77.56 127 GLN A N 1
ATOM 975 C CA . GLN A 1 127 ? 24.775 0.666 -9.321 1.00 77.56 127 GLN A CA 1
ATOM 976 C C . GLN A 1 127 ? 25.872 1.317 -8.475 1.00 77.56 127 GLN A C 1
ATOM 978 O O . GLN A 1 127 ? 27.015 1.464 -8.910 1.00 77.56 127 GLN A O 1
ATOM 983 N N . VAL A 1 128 ? 25.539 1.685 -7.238 1.00 75.25 128 VAL A N 1
ATOM 984 C CA . VAL A 1 128 ? 26.518 2.195 -6.271 1.00 75.25 128 VAL A CA 1
ATOM 985 C C . VAL A 1 128 ? 27.142 1.006 -5.539 1.00 75.25 128 VAL A C 1
ATOM 987 O O . VAL A 1 128 ? 26.548 0.459 -4.618 1.00 75.25 128 VAL A O 1
ATOM 990 N N . ILE A 1 129 ? 28.344 0.601 -5.958 1.00 64.50 129 ILE A N 1
ATOM 991 C CA . ILE A 1 129 ? 29.058 -0.576 -5.417 1.00 64.50 129 ILE A CA 1
ATOM 992 C C . ILE A 1 129 ? 29.750 -0.256 -4.074 1.00 64.50 129 ILE A C 1
ATOM 994 O O . ILE A 1 129 ? 29.970 -1.140 -3.252 1.00 64.50 129 ILE A O 1
ATOM 998 N N . HIS A 1 130 ? 30.028 1.023 -3.800 1.00 58.16 130 HIS A N 1
ATOM 999 C CA . HIS A 1 130 ? 30.554 1.494 -2.518 1.00 58.16 130 HIS A CA 1
ATOM 1000 C C . HIS A 1 130 ? 29.875 2.798 -2.095 1.00 58.16 130 HIS A C 1
ATOM 1002 O O . HIS A 1 130 ? 29.893 3.789 -2.826 1.00 58.16 130 HIS A O 1
ATOM 1008 N N . CYS A 1 131 ? 29.321 2.823 -0.879 1.00 49.72 131 CYS A N 1
ATOM 1009 C CA . CYS A 1 131 ? 28.867 4.057 -0.246 1.00 49.72 131 CYS A CA 1
ATOM 1010 C C . CYS A 1 131 ? 30.097 4.879 0.165 1.00 49.72 131 CYS A C 1
ATOM 1012 O O . CYS A 1 131 ? 30.601 4.751 1.280 1.00 49.72 131 CYS A O 1
ATOM 1014 N N . LEU A 1 132 ? 30.607 5.720 -0.736 1.00 49.12 132 LEU A N 1
ATOM 1015 C CA . LEU A 1 132 ? 31.549 6.764 -0.343 1.00 49.12 132 LEU A CA 1
ATOM 1016 C C . LEU A 1 132 ? 30.854 7.648 0.703 1.00 49.12 132 LEU A C 1
ATOM 1018 O O . LEU A 1 132 ? 29.723 8.081 0.497 1.00 49.12 132 LEU A O 1
ATOM 1022 N N . GLN A 1 133 ? 31.529 7.926 1.820 1.00 49.69 133 GLN A N 1
ATOM 1023 C CA . GLN A 1 133 ? 31.030 8.723 2.956 1.00 49.69 133 GLN A CA 1
ATOM 1024 C C . GLN A 1 133 ? 30.696 10.195 2.606 1.00 49.69 133 GLN A C 1
ATOM 1026 O O . GLN A 1 133 ? 30.450 11.003 3.496 1.00 49.69 133 GLN A O 1
ATOM 1031 N N . ASN A 1 134 ? 30.671 10.562 1.321 1.00 47.91 134 ASN A N 1
ATOM 1032 C CA . ASN A 1 134 ? 30.332 11.898 0.853 1.00 47.91 134 ASN A CA 1
ATOM 1033 C C . ASN A 1 134 ? 28.812 12.118 0.871 1.00 47.91 134 ASN A C 1
ATOM 1035 O O . ASN A 1 134 ? 28.057 11.607 0.040 1.00 47.91 134 ASN A O 1
ATOM 1039 N N . THR A 1 135 ? 28.377 12.937 1.824 1.00 50.34 135 THR A N 1
ATOM 1040 C CA . THR A 1 135 ? 26.989 13.304 2.135 1.00 50.34 135 THR A CA 1
ATOM 1041 C C . THR A 1 135 ? 26.219 13.887 0.946 1.00 50.34 135 THR A C 1
ATOM 1043 O O . THR A 1 135 ? 25.005 13.711 0.863 1.00 50.34 135 THR A O 1
ATOM 1046 N N . SER A 1 136 ? 26.904 14.531 -0.003 1.00 51.12 136 SER A N 1
ATOM 1047 C CA . SER A 1 136 ? 26.277 15.191 -1.156 1.00 51.12 136 SER A CA 1
ATOM 1048 C C . SER A 1 136 ? 25.626 14.197 -2.120 1.00 51.12 136 SER A C 1
ATOM 1050 O O . SER A 1 136 ? 24.484 14.395 -2.518 1.00 51.12 136 SER A O 1
ATOM 1052 N N . ILE A 1 137 ? 26.297 13.087 -2.443 1.00 49.38 137 ILE A N 1
ATOM 1053 C CA . ILE A 1 137 ? 25.758 12.048 -3.339 1.00 49.38 137 ILE A CA 1
ATOM 1054 C C . ILE A 1 137 ? 24.556 11.375 -2.664 1.00 49.38 137 ILE A C 1
ATOM 1056 O O . ILE A 1 137 ? 23.502 11.220 -3.266 1.00 49.38 137 ILE A O 1
ATOM 1060 N N . ARG A 1 138 ? 24.638 11.087 -1.365 1.00 46.53 138 ARG A N 1
ATOM 1061 C CA . ARG A 1 138 ? 23.530 10.475 -0.618 1.00 46.53 138 ARG A CA 1
ATOM 1062 C C . ARG A 1 138 ? 22.245 11.320 -0.632 1.00 46.53 138 ARG A C 1
ATOM 1064 O O . ARG A 1 138 ? 21.157 10.757 -0.660 1.00 46.53 138 ARG A O 1
ATOM 1071 N N . PHE A 1 139 ? 22.366 12.651 -0.661 1.00 45.50 139 PHE A N 1
ATOM 1072 C CA . PHE A 1 139 ? 21.220 13.566 -0.718 1.00 45.50 139 PHE A CA 1
ATOM 1073 C C . PHE A 1 139 ? 20.560 13.610 -2.107 1.00 45.50 139 PHE A C 1
ATOM 1075 O O . PHE A 1 139 ? 19.334 13.638 -2.200 1.00 45.50 139 PHE A O 1
ATOM 1082 N N . TYR A 1 140 ? 21.352 13.550 -3.185 1.00 47.16 140 TYR A N 1
ATOM 1083 C CA . TYR A 1 140 ? 20.835 13.467 -4.559 1.00 47.16 140 TYR A CA 1
ATOM 1084 C C . TYR A 1 140 ? 20.262 12.078 -4.891 1.00 47.16 140 TYR A C 1
ATOM 1086 O O . TYR A 1 140 ? 19.275 11.975 -5.620 1.00 47.16 140 TYR A O 1
ATOM 1094 N N . PHE A 1 141 ? 20.841 11.014 -4.324 1.00 50.78 141 PHE A N 1
ATOM 1095 C CA . PHE A 1 141 ? 20.508 9.626 -4.653 1.00 50.78 141 PHE A CA 1
ATOM 1096 C C . PHE A 1 141 ? 19.564 8.919 -3.646 1.00 50.78 141 PHE A C 1
ATOM 1098 O O . PHE A 1 141 ? 19.285 7.732 -3.778 1.00 50.78 141 PHE A O 1
ATOM 1105 N N . GLY A 1 142 ? 19.073 9.620 -2.618 1.00 42.88 142 GLY A N 1
ATOM 1106 C CA . GLY A 1 142 ? 18.287 9.018 -1.528 1.00 42.88 142 GLY A CA 1
ATOM 1107 C C . GLY A 1 142 ? 16.762 9.064 -1.682 1.00 42.88 142 GLY A C 1
ATOM 1108 O O . GLY A 1 142 ? 16.065 8.477 -0.861 1.00 42.88 142 GLY A O 1
ATOM 1109 N N . LYS A 1 143 ? 16.225 9.780 -2.682 1.00 41.84 143 LYS A N 1
ATOM 1110 C CA . LYS A 1 143 ? 14.775 10.057 -2.781 1.00 41.84 143 LYS A CA 1
ATOM 1111 C C . LYS A 1 143 ? 14.030 9.363 -3.924 1.00 41.84 143 LYS A C 1
ATOM 1113 O O . LYS A 1 143 ? 12.806 9.376 -3.905 1.00 41.84 143 LYS A O 1
ATOM 1118 N N . PHE A 1 144 ? 14.715 8.748 -4.890 1.00 39.34 144 PHE A N 1
ATOM 1119 C CA . PHE A 1 144 ? 14.057 8.145 -6.054 1.00 39.34 144 PHE A CA 1
ATOM 1120 C C . PHE A 1 144 ? 14.839 6.926 -6.549 1.00 39.34 144 PHE A C 1
ATOM 1122 O O . PHE A 1 144 ? 15.866 7.072 -7.199 1.00 39.34 144 PHE A O 1
ATOM 1129 N N . TYR A 1 145 ? 14.353 5.714 -6.286 1.00 39.81 145 TYR A N 1
ATOM 1130 C CA . TYR A 1 145 ? 14.906 4.504 -6.897 1.00 39.81 145 TYR A CA 1
ATOM 1131 C C . TYR A 1 145 ? 14.494 4.444 -8.375 1.00 39.81 145 TYR A C 1
ATOM 1133 O O . TYR A 1 145 ? 13.450 3.905 -8.717 1.00 39.81 145 TYR A O 1
ATOM 1141 N N . ALA A 1 146 ? 15.273 5.127 -9.221 1.00 39.44 146 ALA A N 1
ATOM 1142 C CA . ALA A 1 146 ? 15.529 4.871 -10.643 1.00 39.44 146 ALA A CA 1
ATOM 1143 C C . ALA A 1 146 ? 16.214 6.112 -11.244 1.00 39.44 146 ALA A C 1
ATOM 1145 O O . ALA A 1 146 ? 15.598 7.178 -11.334 1.00 39.44 146 ALA A O 1
ATOM 1146 N N . TYR A 1 147 ? 17.467 5.981 -11.689 1.00 48.34 147 TYR A N 1
ATOM 1147 C CA . TYR A 1 147 ? 18.236 7.086 -12.272 1.00 48.34 147 TYR A CA 1
ATOM 1148 C C . TYR A 1 147 ? 18.451 6.876 -13.773 1.00 48.34 147 TYR A C 1
ATOM 1150 O O . TYR A 1 147 ? 19.038 5.882 -14.186 1.00 48.34 147 TYR A O 1
ATOM 1158 N N . VAL A 1 148 ? 18.013 7.850 -14.576 1.00 36.28 148 VAL A N 1
ATOM 1159 C CA . VAL A 1 148 ? 18.459 8.056 -15.960 1.00 36.28 148 VAL A CA 1
ATOM 1160 C C . VAL A 1 148 ? 19.524 9.147 -15.913 1.00 36.28 148 VAL A C 1
ATOM 1162 O O . VAL A 1 148 ? 19.214 10.295 -15.602 1.00 36.28 148 VAL A O 1
ATOM 1165 N N . VAL A 1 149 ? 20.776 8.803 -16.210 1.00 39.91 149 VAL A N 1
ATOM 1166 C CA . VAL A 1 149 ? 21.819 9.797 -16.498 1.00 39.91 149 VAL A CA 1
ATOM 1167 C C . VAL A 1 149 ? 21.994 9.837 -18.011 1.00 39.91 149 VAL A C 1
ATOM 1169 O O . VAL A 1 149 ? 22.436 8.862 -18.612 1.00 39.91 149 VAL A O 1
ATOM 1172 N N . ILE A 1 150 ? 21.625 10.958 -18.631 1.00 36.81 150 ILE A N 1
ATOM 1173 C CA . ILE A 1 150 ? 21.951 11.241 -20.031 1.00 36.81 150 ILE A CA 1
ATOM 1174 C C . ILE A 1 150 ? 23.368 11.813 -20.043 1.00 36.81 150 ILE A C 1
ATOM 1176 O O . ILE A 1 150 ? 23.603 12.882 -19.483 1.00 36.81 150 ILE A O 1
ATOM 1180 N N . SER A 1 151 ? 24.309 11.117 -20.680 1.00 30.66 151 SER A N 1
ATOM 1181 C CA . SER A 1 151 ? 25.593 11.704 -21.059 1.00 30.66 151 SER A CA 1
ATOM 1182 C C . SER A 1 151 ? 25.623 11.852 -22.575 1.00 30.66 151 SER A C 1
ATOM 1184 O O . SER A 1 151 ? 25.459 10.873 -23.300 1.00 30.66 151 SER A O 1
ATOM 1186 N N . PHE A 1 152 ? 25.803 13.084 -23.047 1.00 36.75 152 PHE A N 1
ATOM 1187 C CA . PHE A 1 152 ? 26.243 13.334 -24.413 1.00 36.75 152 PHE A CA 1
ATOM 1188 C C . PHE A 1 152 ? 27.768 13.302 -24.417 1.00 36.75 152 PHE A C 1
ATOM 1190 O O . PHE A 1 152 ? 28.407 13.975 -23.609 1.00 36.75 152 PHE A O 1
ATOM 1197 N N . SER A 1 153 ? 28.351 12.546 -25.338 1.00 34.97 153 SER A N 1
ATOM 1198 C CA . SER A 1 153 ? 29.745 12.720 -25.734 1.00 34.97 153 SER A CA 1
ATOM 1199 C C . SER A 1 153 ? 29.754 13.067 -27.218 1.00 34.97 153 SER A C 1
ATOM 1201 O O . SER A 1 153 ? 29.162 12.337 -28.015 1.00 34.97 153 SER A O 1
ATOM 1203 N N . TYR A 1 154 ? 30.354 14.211 -27.550 1.00 39.94 154 TYR A N 1
ATOM 1204 C CA . TYR A 1 154 ? 30.915 14.448 -28.878 1.00 39.94 154 TYR A CA 1
ATOM 1205 C C . TYR A 1 154 ? 32.287 13.782 -28.939 1.00 39.94 154 TYR A C 1
ATOM 1207 O O . TYR A 1 154 ? 32.983 13.821 -27.895 1.00 39.94 154 TYR A O 1
#

Sequence (154 aa):
MVLFHQGNGISVSCYYIDPDLNAYAISSAQVYSNTPADFDFKLESLAQAFASLSELAEHLVSAVDIVFPVIHGRFGEDGGVQELLESHNIPFVGTGSVECRRAFDKYEASLALKEHGFMSVPNYLVQVIHCLQNTSIRFYFGKFYAYVVISFSY